Protein AF-A0A059LDA7-F1 (afdb_monomer_lite)

Secondary structure (DSSP, 8-state):
-TTT--SHHHHHHHHHHHHHHHH-S-------S------------

pLDDT: mean 87.48, std 12.39, range [55.03, 98.25]

Structure (mmCIF, N/CA/C/O backbone):
data_AF-A0A059LDA7-F1
#
_entry.id   AF-A0A059LDA7-F1
#
loop_
_atom_site.group_PDB
_atom_site.id
_atom_site.type_symbol
_atom_site.label_atom_id
_atom_site.label_alt_id
_atom_site.label_comp_id
_atom_site.label_asym_id
_atom_site.label_entity_id
_atom_site.label_seq_id
_atom_site.pdbx_PDB_ins_code
_atom_site.Cartn_x
_atom_site.Cartn_y
_atom_site.Cartn_z
_atom_site.occupancy
_atom_site.B_iso_or_equiv
_atom_site.auth_seq_id
_atom_site.auth_comp_id
_atom_site.auth_asym_id
_atom_site.auth_atom_id
_atom_site.pdbx_PDB_model_num
ATOM 1 N N . ALA A 1 1 ? -0.017 -10.546 -0.646 1.00 84.62 1 ALA A N 1
ATOM 2 C CA . ALA A 1 1 ? -0.455 -9.457 -1.547 1.00 84.62 1 ALA A CA 1
ATOM 3 C C . ALA A 1 1 ? 0.121 -9.652 -2.948 1.00 84.62 1 ALA A C 1
ATOM 5 O O . ALA A 1 1 ? -0.660 -9.775 -3.875 1.00 84.62 1 ALA A O 1
ATOM 6 N N . LEU A 1 2 ? 1.445 -9.788 -3.092 1.00 86.38 2 LEU A N 1
ATOM 7 C CA . LEU A 1 2 ? 2.113 -9.990 -4.390 1.00 86.38 2 LEU A CA 1
ATOM 8 C C . LEU A 1 2 ? 1.708 -11.277 -5.134 1.00 86.38 2 LEU A C 1
ATOM 10 O O . LEU A 1 2 ? 1.681 -11.293 -6.353 1.00 86.38 2 LEU A O 1
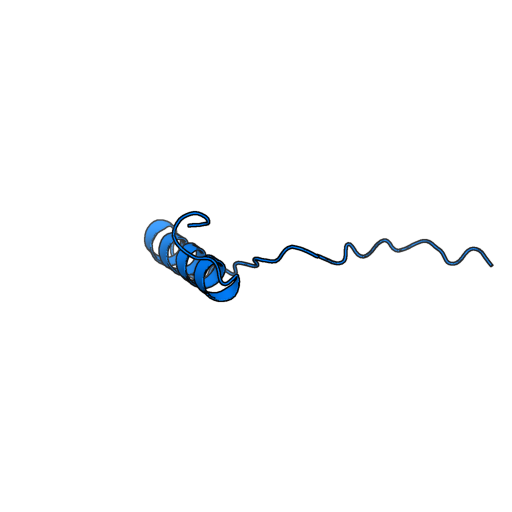ATOM 14 N N . GLU A 1 3 ? 1.332 -12.335 -4.414 1.00 88.75 3 GLU A N 1
ATOM 15 C CA . GLU A 1 3 ? 0.805 -13.572 -5.022 1.00 88.75 3 GLU A CA 1
ATOM 16 C C . GLU A 1 3 ? -0.667 -13.458 -5.457 1.00 88.75 3 GLU A C 1
ATOM 18 O O . GLU A 1 3 ? -1.144 -14.262 -6.248 1.00 88.75 3 GLU A O 1
ATOM 23 N N . LYS A 1 4 ? -1.407 -12.478 -4.915 1.00 84.75 4 LYS A N 1
ATOM 24 C CA . LYS A 1 4 ? -2.856 -12.309 -5.132 1.00 84.75 4 LYS A CA 1
ATOM 25 C C . LYS A 1 4 ? -3.186 -11.240 -6.173 1.00 84.75 4 LYS A C 1
ATOM 27 O O . LYS A 1 4 ? -4.279 -11.255 -6.726 1.00 84.75 4 LYS A O 1
ATOM 32 N N . PHE A 1 5 ? -2.271 -10.304 -6.408 1.00 91.75 5 PHE A N 1
ATOM 33 C CA . PHE A 1 5 ? -2.476 -9.145 -7.269 1.00 91.75 5 PHE A CA 1
ATOM 34 C C . PHE A 1 5 ? -1.242 -8.941 -8.145 1.00 91.75 5 PHE A C 1
ATOM 36 O O . PHE A 1 5 ? -0.121 -8.971 -7.643 1.00 91.75 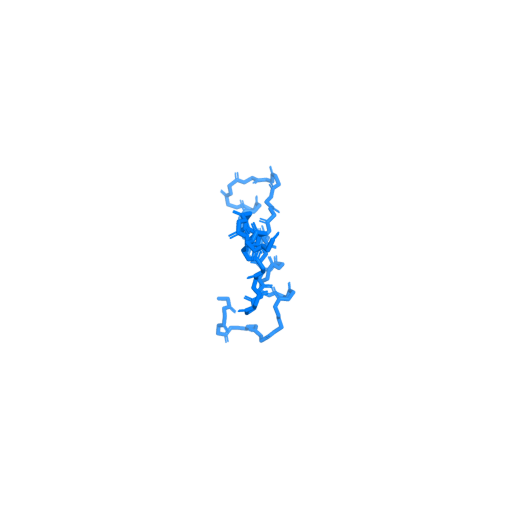5 PHE A O 1
ATOM 43 N N . THR A 1 6 ? -1.452 -8.705 -9.439 1.00 91.62 6 THR A N 1
ATOM 44 C CA . THR A 1 6 ? -0.377 -8.451 -10.414 1.00 91.62 6 THR A CA 1
ATOM 45 C C . THR A 1 6 ? -0.242 -6.975 -10.784 1.00 91.62 6 THR A C 1
ATOM 47 O O . THR A 1 6 ? 0.805 -6.568 -11.281 1.00 91.62 6 THR A O 1
ATOM 50 N N . VAL A 1 7 ? -1.279 -6.175 -10.521 1.00 93.50 7 VAL A N 1
ATOM 51 C CA . VAL A 1 7 ? -1.309 -4.731 -10.770 1.00 93.50 7 VAL A CA 1
ATOM 52 C C . VAL A 1 7 ? -0.823 -3.995 -9.522 1.00 93.50 7 VAL A C 1
ATOM 54 O O . VAL A 1 7 ? -1.378 -4.163 -8.435 1.00 93.50 7 VAL A O 1
ATOM 57 N N . GLU A 1 8 ? 0.197 -3.145 -9.666 1.00 93.19 8 GLU A N 1
ATOM 58 C CA . GLU A 1 8 ? 0.844 -2.449 -8.545 1.00 93.19 8 GLU A CA 1
ATOM 59 C C . GLU A 1 8 ? -0.140 -1.610 -7.712 1.00 93.19 8 GLU A C 1
ATOM 61 O O . GLU A 1 8 ? -0.064 -1.591 -6.481 1.00 93.19 8 GLU A O 1
ATOM 66 N N . LYS A 1 9 ? -1.115 -0.973 -8.372 1.00 94.12 9 LYS A N 1
ATOM 67 C CA . LYS A 1 9 ? -2.170 -0.186 -7.715 1.00 94.12 9 LYS A CA 1
ATOM 68 C C . LYS A 1 9 ? -3.018 -1.028 -6.757 1.00 94.12 9 LYS A C 1
ATOM 70 O O . LYS A 1 9 ? -3.333 -0.563 -5.662 1.00 94.12 9 LYS A O 1
ATOM 75 N N . ASP A 1 10 ? -3.357 -2.254 -7.142 1.00 95.62 10 ASP A N 1
ATOM 76 C CA . ASP A 1 10 ? -4.206 -3.135 -6.335 1.00 95.62 10 ASP A CA 1
ATOM 77 C C . ASP A 1 10 ? -3.439 -3.664 -5.122 1.00 95.62 10 ASP A C 1
ATOM 79 O O . ASP A 1 10 ? -3.974 -3.716 -4.014 1.00 95.62 10 ASP A O 1
ATOM 83 N N . ILE A 1 11 ? -2.146 -3.960 -5.304 1.00 96.62 11 ILE A N 1
ATOM 84 C CA . ILE A 1 11 ? -1.240 -4.311 -4.206 1.00 96.62 11 ILE A CA 1
ATOM 85 C C . ILE A 1 11 ? -1.169 -3.154 -3.199 1.00 96.62 11 ILE A C 1
ATOM 87 O O . ILE A 1 11 ? -1.346 -3.374 -1.999 1.00 96.62 11 ILE A O 1
ATOM 91 N N . ALA A 1 12 ? -0.942 -1.924 -3.674 1.00 96.81 12 ALA A N 1
ATOM 92 C CA . ALA A 1 12 ? -0.845 -0.743 -2.818 1.00 96.81 12 ALA A CA 1
ATOM 93 C C . ALA A 1 12 ? -2.156 -0.474 -2.058 1.00 96.81 12 ALA A C 1
ATOM 95 O O . ALA A 1 12 ? -2.130 -0.226 -0.851 1.00 96.81 12 ALA A O 1
ATOM 96 N N . GLY A 1 13 ? -3.303 -0.581 -2.739 1.00 97.19 13 GLY A N 1
ATOM 97 C CA . GLY A 1 13 ? -4.625 -0.417 -2.134 1.00 97.19 13 GLY A CA 1
ATOM 98 C C . GLY A 1 13 ? -4.939 -1.479 -1.079 1.00 97.19 13 GLY A C 1
ATOM 99 O O . GLY A 1 13 ? -5.450 -1.147 -0.008 1.00 97.19 13 GLY A O 1
ATOM 100 N N . TYR A 1 14 ? -4.585 -2.740 -1.344 1.00 97.50 14 TYR A N 1
ATOM 101 C CA . TYR A 1 14 ? -4.747 -3.833 -0.386 1.00 97.50 14 TYR A CA 1
ATOM 102 C C . TYR A 1 14 ? -3.933 -3.589 0.889 1.00 97.50 14 TYR A C 1
ATOM 104 O O . TYR A 1 14 ? -4.481 -3.656 1.987 1.00 97.50 14 TYR A O 1
ATOM 112 N N . ILE A 1 15 ? -2.642 -3.261 0.756 1.00 96.88 15 ILE A N 1
ATOM 113 C CA . ILE A 1 15 ? -1.763 -3.021 1.912 1.00 96.88 15 ILE A CA 1
ATOM 114 C C . ILE A 1 15 ? -2.262 -1.824 2.725 1.00 96.88 15 ILE A C 1
ATOM 116 O O . ILE A 1 15 ? -2.378 -1.935 3.945 1.00 96.88 15 ILE A O 1
ATOM 120 N N . LYS A 1 16 ? -2.630 -0.720 2.057 1.00 97.75 16 LYS A N 1
ATOM 121 C CA . LYS A 1 16 ? -3.211 0.458 2.714 1.00 97.75 16 LYS A CA 1
ATOM 122 C C . LYS A 1 16 ? -4.427 0.080 3.556 1.00 97.75 16 LYS A C 1
ATOM 124 O O . LYS A 1 16 ? -4.480 0.433 4.728 1.00 97.75 16 LYS A O 1
ATOM 129 N N . LYS A 1 17 ? -5.388 -0.650 2.978 1.00 97.56 17 LYS A N 1
ATOM 130 C CA . LYS A 1 17 ? -6.623 -1.043 3.674 1.00 97.56 17 LYS A CA 1
ATOM 131 C C . LYS A 1 17 ? -6.335 -1.891 4.913 1.00 97.56 17 LYS A C 1
ATOM 133 O O . LYS A 1 17 ? -6.902 -1.638 5.970 1.00 97.56 17 LYS A O 1
ATOM 138 N N . GLU A 1 18 ? -5.453 -2.881 4.793 1.00 97.62 18 GLU A N 1
ATOM 139 C CA . GLU A 1 18 ? -5.084 -3.740 5.922 1.00 97.62 18 GLU A CA 1
ATOM 140 C C . GLU A 1 18 ? -4.399 -2.946 7.043 1.00 97.62 18 GLU A C 1
ATOM 142 O O . GLU A 1 18 ? -4.655 -3.191 8.221 1.00 97.62 18 GLU A O 1
ATOM 147 N N . PHE A 1 19 ? -3.561 -1.969 6.690 1.00 98.00 19 PHE A N 1
ATOM 148 C CA . PHE A 1 19 ? -2.847 -1.143 7.662 1.00 98.00 19 PHE A CA 1
ATOM 149 C C . PHE A 1 19 ? -3.765 -0.123 8.335 1.00 98.00 19 PHE A C 1
ATOM 151 O O . PHE A 1 19 ? -3.736 -0.016 9.559 1.00 98.00 19 PHE A O 1
ATOM 158 N N . ASP A 1 20 ? -4.630 0.547 7.572 1.00 98.19 20 ASP A N 1
ATOM 159 C CA . ASP A 1 20 ? -5.655 1.436 8.124 1.00 98.19 20 ASP A CA 1
ATOM 160 C C . ASP A 1 20 ? -6.563 0.684 9.113 1.00 98.19 20 ASP A C 1
ATOM 162 O O . ASP A 1 20 ? -6.869 1.201 10.185 1.00 98.19 20 ASP A O 1
ATOM 166 N N . ASN A 1 21 ? -6.953 -0.557 8.796 1.00 98.00 21 ASN A N 1
ATOM 167 C CA . ASN A 1 21 ? -7.798 -1.377 9.670 1.00 98.00 21 ASN A CA 1
ATOM 168 C C . ASN A 1 21 ? -7.075 -1.830 10.944 1.00 98.00 21 ASN A C 1
ATOM 170 O O . ASN A 1 21 ? -7.678 -1.879 12.014 1.00 98.00 21 ASN A O 1
ATOM 174 N N . LYS A 1 22 ? -5.800 -2.217 10.828 1.00 98.25 22 LYS A N 1
ATOM 175 C CA . LYS A 1 22 ? -5.051 -2.829 11.932 1.00 98.25 22 LYS A CA 1
ATOM 176 C C . LYS A 1 22 ? -4.398 -1.806 12.860 1.00 98.25 22 LYS A C 1
ATOM 178 O O . LYS A 1 22 ? -4.277 -2.066 14.054 1.00 98.25 22 LYS A O 1
ATOM 183 N N . TYR A 1 23 ? -3.955 -0.679 12.315 1.00 97.88 23 TYR A N 1
ATOM 184 C CA . TYR A 1 23 ? -3.138 0.311 13.021 1.00 97.88 23 TYR A CA 1
ATOM 185 C C . TYR A 1 23 ? -3.785 1.697 13.077 1.00 97.88 23 TYR A C 1
ATOM 187 O O . TYR A 1 23 ? -3.234 2.600 13.701 1.00 97.88 23 TYR A O 1
ATOM 195 N N . GLY A 1 24 ? -4.958 1.854 12.464 1.00 96.75 24 GLY A N 1
ATOM 196 C CA . GLY A 1 24 ? -5.642 3.130 12.337 1.00 96.75 24 GLY A CA 1
ATOM 197 C C . GLY A 1 24 ? -5.174 3.921 11.107 1.00 96.75 24 GLY A C 1
ATOM 198 O O . GLY A 1 24 ? -4.038 3.759 10.651 1.00 96.75 24 GLY A O 1
ATOM 199 N N . PRO A 1 25 ? -6.049 4.772 10.547 1.00 95.56 25 PRO A N 1
ATOM 200 C CA . PRO A 1 25 ? -5.726 5.617 9.405 1.00 95.56 25 PRO A CA 1
ATOM 201 C C . PRO A 1 25 ? -4.838 6.818 9.797 1.00 95.56 25 PRO A C 1
ATOM 203 O O . PRO A 1 25 ? -4.824 7.241 10.948 1.00 95.56 25 PRO A O 1
ATOM 206 N N . THR A 1 26 ? -4.116 7.453 8.869 1.00 94.62 26 THR A N 1
ATOM 207 C CA . THR A 1 26 ? -4.044 7.164 7.424 1.00 94.62 26 THR A CA 1
ATOM 208 C C . THR A 1 26 ? -2.666 6.648 7.021 1.00 94.62 26 THR A C 1
ATOM 210 O O . THR A 1 26 ? -1.648 7.245 7.366 1.00 94.62 26 THR A O 1
ATOM 213 N N . TRP A 1 27 ? -2.640 5.580 6.223 1.00 98.12 27 TRP A N 1
ATOM 214 C CA . TRP A 1 27 ? -1.422 5.057 5.610 1.00 98.12 27 TRP A CA 1
ATOM 215 C C . TRP A 1 27 ? -1.312 5.416 4.127 1.00 98.12 27 TRP A C 1
ATOM 217 O O . TRP A 1 27 ? -2.288 5.408 3.373 1.00 98.12 27 TRP A O 1
ATOM 227 N N . HIS A 1 28 ? -0.082 5.684 3.693 1.00 95.44 28 HIS A N 1
ATOM 228 C CA . HIS A 1 28 ? 0.280 5.849 2.289 1.00 95.44 28 HIS A CA 1
ATOM 229 C C . HIS A 1 28 ? 1.199 4.698 1.884 1.00 95.44 28 HIS A C 1
ATOM 231 O O . HIS A 1 28 ? 2.233 4.473 2.508 1.00 95.44 28 HIS A O 1
ATOM 237 N N . CYS A 1 29 ? 0.820 3.959 0.844 1.00 95.50 29 CYS A N 1
ATOM 238 C CA . CYS A 1 29 ? 1.577 2.811 0.355 1.00 95.50 29 CYS A CA 1
ATOM 239 C C . CYS A 1 29 ? 1.957 3.035 -1.108 1.00 95.50 29 CYS A C 1
ATOM 241 O O . CYS A 1 29 ? 1.113 3.419 -1.916 1.00 95.50 29 CYS A O 1
ATOM 243 N N . ILE A 1 30 ? 3.222 2.779 -1.440 1.00 93.50 30 ILE A N 1
ATOM 244 C CA . ILE A 1 30 ? 3.781 2.940 -2.784 1.00 93.50 30 ILE A CA 1
ATOM 245 C C . ILE A 1 30 ? 4.330 1.581 -3.230 1.00 93.50 30 ILE A C 1
ATOM 247 O O . ILE A 1 30 ? 5.077 0.941 -2.490 1.00 93.50 30 ILE A O 1
ATOM 251 N N . VAL A 1 31 ? 3.925 1.131 -4.421 1.00 93.62 31 VAL A N 1
ATOM 252 C CA . VAL A 1 31 ? 4.339 -0.143 -5.030 1.00 93.62 31 VAL A CA 1
ATOM 253 C C . VAL A 1 31 ? 4.681 0.099 -6.503 1.00 93.62 31 VAL A C 1
ATOM 255 O O . VAL A 1 31 ? 4.000 0.858 -7.187 1.00 93.62 31 VAL A O 1
ATOM 258 N N . GLY A 1 32 ? 5.751 -0.526 -6.985 1.00 89.94 32 GLY A N 1
ATOM 259 C CA . GLY A 1 32 ? 6.449 -0.168 -8.213 1.00 89.94 32 GLY A CA 1
ATOM 260 C C . GLY A 1 32 ? 7.779 -0.916 -8.300 1.00 89.94 32 GLY A C 1
ATOM 261 O O . GLY A 1 32 ? 8.317 -1.369 -7.290 1.00 89.94 32 GLY A O 1
ATOM 262 N N . ARG A 1 33 ? 8.290 -1.091 -9.521 1.00 84.50 33 ARG A N 1
A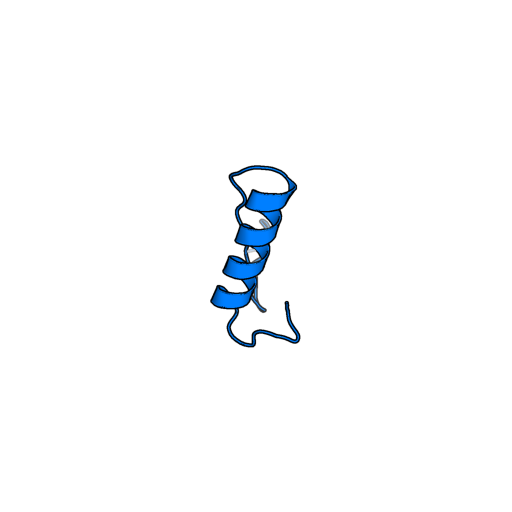TOM 263 C CA . ARG A 1 33 ? 9.549 -1.818 -9.784 1.00 84.50 33 ARG A CA 1
ATOM 264 C C . ARG A 1 33 ? 10.743 -0.887 -9.966 1.00 84.50 33 ARG A C 1
ATOM 266 O O . ARG A 1 33 ? 11.867 -1.283 -9.690 1.00 84.50 33 ARG A O 1
ATOM 273 N N . ASN A 1 34 ? 10.483 0.348 -10.390 1.00 83.19 34 ASN A N 1
ATOM 274 C CA . ASN A 1 34 ? 11.493 1.363 -10.652 1.00 83.19 34 ASN A CA 1
ATOM 275 C C . ASN A 1 34 ? 11.173 2.595 -9.809 1.00 83.19 34 ASN A C 1
ATOM 277 O O . ASN A 1 34 ? 10.163 3.257 -10.044 1.00 83.19 34 ASN A O 1
ATOM 281 N N . TYR A 1 35 ? 12.038 2.902 -8.847 1.00 76.44 35 TYR A N 1
ATOM 282 C CA . TYR A 1 35 ? 11.952 4.119 -8.049 1.00 76.44 35 TYR A CA 1
ATOM 283 C C . TYR A 1 35 ? 13.204 4.950 -8.284 1.00 76.44 35 TYR A C 1
ATOM 285 O O . TYR A 1 35 ? 14.321 4.440 -8.193 1.00 76.44 35 TYR A O 1
ATOM 293 N N . GLY A 1 36 ? 13.018 6.230 -8.600 1.00 72.56 36 GLY A N 1
ATOM 294 C CA . GLY A 1 36 ? 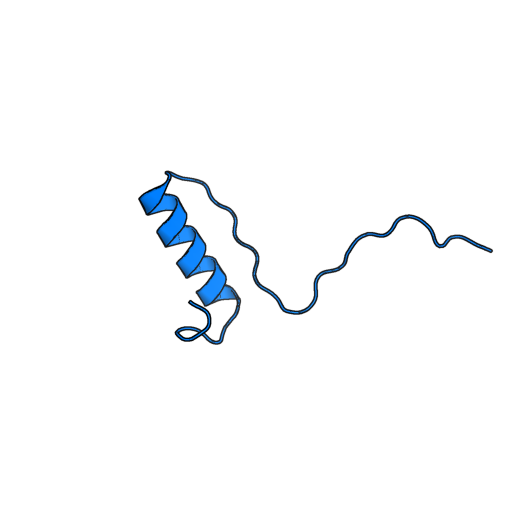14.124 7.175 -8.661 1.00 72.56 36 GLY A CA 1
ATOM 295 C C . GLY A 1 36 ? 14.636 7.448 -7.251 1.00 72.56 36 GLY A C 1
ATOM 296 O O . GLY A 1 36 ? 13.914 8.018 -6.437 1.00 72.56 36 GLY A O 1
ATOM 297 N N . ALA A 1 37 ? 15.872 7.051 -6.957 1.00 73.06 37 ALA A N 1
ATOM 298 C CA . ALA A 1 37 ? 16.589 7.539 -5.788 1.00 73.06 37 ALA A CA 1
ATOM 299 C C . ALA A 1 37 ? 17.287 8.844 -6.183 1.00 73.06 37 ALA A C 1
ATOM 301 O O . ALA A 1 37 ? 18.127 8.860 -7.085 1.00 73.06 37 ALA A O 1
ATOM 302 N N . LEU A 1 38 ? 16.901 9.951 -5.551 1.00 74.50 38 LEU A N 1
ATOM 303 C CA . LEU A 1 38 ? 17.431 11.274 -5.868 1.00 74.50 38 LEU A CA 1
ATOM 304 C C . LEU A 1 38 ? 18.836 11.415 -5.259 1.00 74.50 38 LEU A C 1
ATOM 306 O O . LEU A 1 38 ? 19.004 11.872 -4.132 1.00 74.50 38 LEU A O 1
ATOM 310 N N . GLY A 1 39 ? 19.849 10.958 -5.994 1.00 70.56 39 GLY A N 1
ATOM 311 C CA . GLY A 1 39 ? 21.253 11.202 -5.679 1.00 70.56 39 GLY A CA 1
ATOM 312 C C . GLY A 1 39 ? 21.653 12.597 -6.146 1.00 70.56 39 GLY A C 1
ATOM 313 O O . GLY A 1 39 ? 21.981 12.782 -7.315 1.00 70.56 39 GLY A O 1
ATOM 314 N N . TRP A 1 40 ? 21.622 13.580 -5.245 1.00 66.69 40 TRP A N 1
ATOM 315 C CA . TRP A 1 40 ? 22.305 14.855 -5.468 1.00 66.69 40 TRP A CA 1
ATOM 316 C C . TRP A 1 40 ? 23.811 14.592 -5.550 1.00 66.69 40 TRP A C 1
ATOM 318 O O . TRP A 1 40 ? 24.415 14.159 -4.571 1.00 66.69 40 TRP A O 1
ATOM 328 N N . GLY A 1 41 ? 24.409 14.838 -6.715 1.00 66.62 41 GLY A N 1
ATOM 329 C CA . GLY A 1 41 ? 25.861 14.808 -6.877 1.00 66.62 41 GLY A CA 1
ATOM 330 C C . GLY A 1 41 ? 26.337 14.096 -8.132 1.00 66.62 41 GLY A C 1
ATOM 331 O O . GLY A 1 41 ? 27.027 13.089 -8.024 1.00 66.62 41 GLY A O 1
ATOM 332 N N . ARG A 1 42 ? 26.018 14.632 -9.313 1.00 63.00 42 ARG A N 1
ATOM 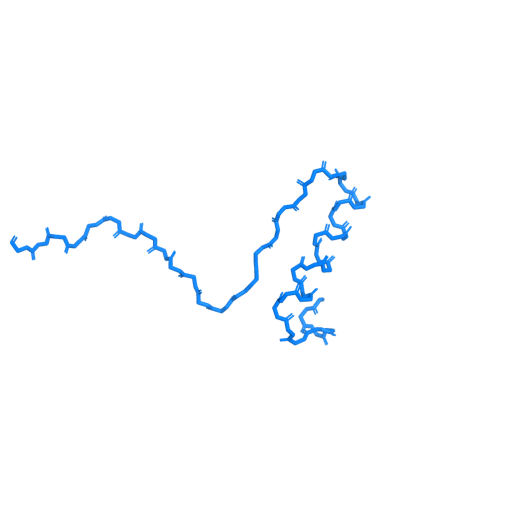333 C CA . ARG A 1 42 ? 26.849 14.484 -10.520 1.00 63.00 42 ARG A CA 1
ATOM 334 C C . ARG A 1 42 ? 26.727 15.721 -11.411 1.00 63.00 42 ARG A C 1
ATOM 336 O O . ARG A 1 42 ? 26.508 15.595 -12.603 1.00 63.00 42 ARG A O 1
ATOM 343 N N . ASP A 1 43 ? 26.941 16.888 -10.816 1.00 65.56 43 ASP A N 1
ATOM 344 C CA . ASP A 1 43 ? 27.550 17.990 -11.560 1.00 65.56 43 ASP A CA 1
ATOM 345 C C . ASP A 1 43 ? 29.054 17.895 -11.277 1.00 65.56 43 ASP A C 1
ATOM 347 O O . ASP A 1 43 ? 29.589 18.460 -10.324 1.00 65.56 43 ASP A O 1
ATOM 351 N N . LYS A 1 44 ? 29.711 17.010 -12.028 1.00 59.34 44 LYS A N 1
ATOM 352 C CA . LYS A 1 44 ? 31.129 17.143 -12.348 1.00 59.34 44 LYS A CA 1
ATOM 353 C C . LYS A 1 44 ? 31.148 17.440 -13.832 1.00 59.34 44 LYS A C 1
ATOM 355 O O . LYS A 1 44 ? 31.158 16.490 -14.599 1.00 59.34 44 LYS A O 1
ATOM 360 N N . ASP A 1 45 ? 31.079 18.718 -14.160 1.00 55.03 45 ASP A N 1
ATOM 361 C CA . ASP A 1 45 ? 31.695 19.338 -15.330 1.00 55.03 45 ASP A CA 1
ATOM 362 C C . ASP A 1 45 ? 31.964 20.805 -14.970 1.0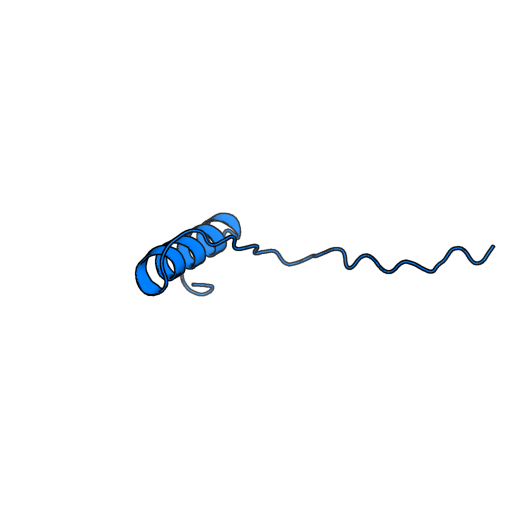0 55.03 45 ASP A C 1
ATOM 364 O O . ASP A 1 45 ? 31.030 21.472 -14.466 1.00 55.03 45 ASP A O 1
#

Radius of gyration: 15.69 Å; chains: 1; bounding box: 40×33×28 Å

Foldseek 3Di:
DVVVDVDQVVVQVVVQVVCCVPPNDDDGGGGDDDDDDDDPDPPPD

Sequence (45 aa):
ALEKFTVEKDIAGYIKKEFDNKYGPTWHCIVGRNYGALGWGRDKD